Protein AF-A0A931J6N5-F1 (afdb_monomer_lite)

Secondary structure (DSSP, 8-state):
------HHHHHHHHHHHHHHHHHTTTTTS-HHHHHHHHHTT--TTSEEEEEEEEEE-SSSEEEEEEEEETT--EEEEEEEE-TTT--EEEEEEEEE-TTTS---S-BTTTBS-HHHHHHHHHHT-

Structure (mmCIF, N/CA/C/O backbone):
data_AF-A0A931J6N5-F1
#
_entry.id   AF-A0A931J6N5-F1
#
loop_
_atom_site.group_PDB
_atom_site.id
_atom_site.type_symbol
_atom_site.label_atom_id
_atom_site.label_alt_id
_atom_site.label_comp_id
_atom_site.label_asym_id
_atom_site.label_entity_id
_atom_site.label_seq_id
_atom_site.pdbx_PDB_ins_code
_atom_site.Cartn_x
_atom_site.Cartn_y
_atom_site.Cartn_z
_atom_site.occupancy
_atom_site.B_iso_or_equiv
_atom_site.auth_seq_id
_atom_site.auth_comp_id
_atom_site.auth_asym_id
_atom_site.auth_atom_id
_atom_site.pdbx_PDB_model_num
ATOM 1 N N . MET A 1 1 ? 11.780 15.112 26.578 1.00 38.75 1 MET A N 1
ATOM 2 C CA . MET A 1 1 ? 10.334 15.218 26.863 1.00 38.75 1 MET A CA 1
ATOM 3 C C . MET A 1 1 ? 9.601 14.453 25.776 1.00 38.75 1 MET A C 1
ATOM 5 O O . MET A 1 1 ? 9.709 14.849 24.623 1.00 38.75 1 MET A O 1
ATOM 9 N N . SER A 1 2 ? 8.944 13.339 26.099 1.00 48.59 2 SER A N 1
ATOM 10 C CA . SER A 1 2 ? 8.134 12.609 25.117 1.00 48.59 2 SER A CA 1
ATOM 11 C C . SER A 1 2 ? 6.824 13.360 24.907 1.00 48.59 2 SER A C 1
ATOM 13 O O . SER A 1 2 ? 6.047 13.515 25.844 1.00 48.59 2 SER A O 1
ATOM 15 N N . LEU A 1 3 ? 6.602 13.860 23.692 1.00 51.88 3 LEU A N 1
ATOM 16 C CA . LEU A 1 3 ? 5.317 14.411 23.264 1.00 51.88 3 LEU A CA 1
ATOM 17 C C . LEU A 1 3 ? 4.292 13.273 23.262 1.00 51.88 3 LEU A C 1
ATOM 19 O O . LEU A 1 3 ? 4.261 12.458 22.342 1.00 51.88 3 LEU A O 1
ATOM 23 N N . GLN A 1 4 ? 3.486 13.184 24.316 1.00 59.31 4 GLN A N 1
ATOM 24 C CA . GLN A 1 4 ? 2.386 12.233 24.382 1.00 59.31 4 GLN A CA 1
ATOM 25 C C . GLN A 1 4 ? 1.271 12.752 23.459 1.00 59.31 4 GLN A C 1
ATOM 27 O O . GLN A 1 4 ? 0.510 13.643 23.831 1.00 59.31 4 GLN A O 1
ATOM 32 N N . ARG A 1 5 ? 1.238 12.266 22.211 1.00 67.12 5 ARG A N 1
ATOM 33 C CA . ARG A 1 5 ? 0.195 12.617 21.233 1.00 67.12 5 ARG A CA 1
ATOM 34 C C . ARG A 1 5 ? -1.158 12.104 21.716 1.00 67.12 5 ARG A C 1
ATOM 36 O O . ARG A 1 5 ? -1.250 11.015 22.282 1.00 67.12 5 ARG A O 1
ATOM 43 N N . SER A 1 6 ? -2.212 12.880 21.484 1.00 83.75 6 SER A N 1
ATOM 44 C CA . SER A 1 6 ? -3.574 12.415 21.756 1.00 83.75 6 SER A CA 1
ATOM 45 C C . SER A 1 6 ? -4.017 11.383 20.712 1.00 83.75 6 SER A C 1
ATOM 47 O O . SER A 1 6 ? -3.595 11.434 19.557 1.00 83.75 6 SER A O 1
ATOM 49 N N . VAL A 1 7 ? -4.925 10.478 21.093 1.00 81.69 7 VAL A N 1
ATOM 50 C CA . VAL A 1 7 ? -5.516 9.483 20.175 1.00 81.69 7 VAL A CA 1
ATOM 51 C C . VAL A 1 7 ? -6.167 10.153 18.956 1.00 81.69 7 VAL A C 1
ATOM 53 O O . VAL A 1 7 ? -6.088 9.633 17.848 1.00 81.69 7 VAL A O 1
ATOM 56 N N . ALA A 1 8 ? -6.770 11.331 19.142 1.00 82.75 8 ALA A N 1
ATOM 57 C CA . ALA A 1 8 ? -7.383 12.096 18.058 1.00 82.75 8 ALA A CA 1
ATOM 58 C C . ALA A 1 8 ? -6.348 12.573 17.025 1.00 82.75 8 ALA A C 1
ATOM 60 O O . ALA A 1 8 ? -6.543 12.352 15.833 1.00 82.75 8 ALA A O 1
ATOM 61 N N . GLN A 1 9 ? -5.226 13.141 17.482 1.00 85.25 9 GLN A N 1
ATOM 62 C CA . GLN A 1 9 ? -4.132 13.566 16.600 1.00 85.25 9 GLN A CA 1
ATOM 63 C C . GLN A 1 9 ? -3.538 12.385 15.829 1.00 85.25 9 GLN A C 1
ATOM 65 O O . GLN A 1 9 ? -3.279 12.497 14.638 1.00 85.25 9 GLN A O 1
ATOM 70 N N . GLN A 1 10 ? -3.374 11.232 16.481 1.00 83.75 10 GLN A N 1
ATOM 71 C CA . GLN A 1 10 ? -2.857 10.036 15.817 1.00 83.75 10 GLN A CA 1
ATOM 72 C C . GLN A 1 10 ? -3.799 9.533 14.713 1.00 83.75 10 GLN A C 1
ATOM 74 O O . GLN A 1 10 ? -3.341 9.148 13.639 1.00 83.75 10 GLN A O 1
ATOM 79 N N . ILE A 1 11 ? -5.114 9.550 14.952 1.00 86.94 11 ILE A N 1
ATOM 80 C CA . ILE A 1 11 ? -6.105 9.187 13.930 1.00 86.94 11 ILE A CA 1
ATOM 81 C C . ILE A 1 11 ? -6.043 10.165 12.755 1.00 86.94 11 ILE A C 1
ATOM 83 O O . ILE A 1 11 ? -6.046 9.729 11.607 1.00 86.94 11 ILE A O 1
ATOM 87 N N . GLU A 1 12 ? -5.975 11.467 13.027 1.00 89.69 12 GLU A N 1
ATOM 88 C CA . GLU A 1 12 ? -5.906 12.501 11.993 1.00 89.69 12 GLU A CA 1
ATOM 89 C C . GLU A 1 12 ? -4.648 12.361 11.125 1.00 89.69 12 GLU A C 1
ATOM 91 O O . GLU A 1 12 ? -4.741 12.387 9.898 1.00 89.69 12 GLU A O 1
ATOM 96 N N . GLU A 1 13 ? -3.489 12.110 11.740 1.00 89.31 13 GLU A N 1
ATOM 97 C CA . GLU A 1 13 ? -2.228 11.855 11.036 1.00 89.31 13 GLU A CA 1
ATOM 98 C C . GLU A 1 13 ? -2.324 10.636 10.111 1.00 89.31 13 GLU A C 1
ATOM 100 O O . GLU A 1 13 ? -1.925 10.715 8.947 1.00 89.31 13 GLU A O 1
ATOM 105 N N . VAL A 1 14 ? -2.890 9.527 10.600 1.00 90.75 14 VAL A N 1
ATOM 106 C CA . VAL A 1 14 ? -3.066 8.300 9.807 1.00 90.75 14 VAL A CA 1
ATOM 107 C C . VAL A 1 14 ? -4.049 8.520 8.660 1.00 90.75 14 VAL A C 1
ATOM 109 O O . VAL A 1 14 ? -3.802 8.077 7.541 1.00 90.75 14 VAL A O 1
ATOM 112 N N . VAL A 1 15 ? -5.153 9.230 8.896 1.00 91.94 15 VAL A N 1
ATOM 113 C CA . VAL A 1 15 ? -6.098 9.578 7.826 1.00 91.94 15 VAL A CA 1
ATOM 114 C C . VAL A 1 15 ? -5.408 10.443 6.773 1.00 91.94 15 VAL A C 1
ATOM 116 O O . VAL A 1 15 ? -5.523 10.157 5.583 1.00 91.94 15 VAL A O 1
ATOM 119 N N . ALA A 1 16 ? -4.640 11.454 7.182 1.00 92.06 16 ALA A N 1
ATOM 120 C CA . ALA A 1 16 ? -3.890 12.302 6.262 1.00 92.06 16 ALA A CA 1
ATOM 121 C C . ALA A 1 16 ? -2.808 11.526 5.490 1.00 92.06 16 ALA A C 1
ATOM 123 O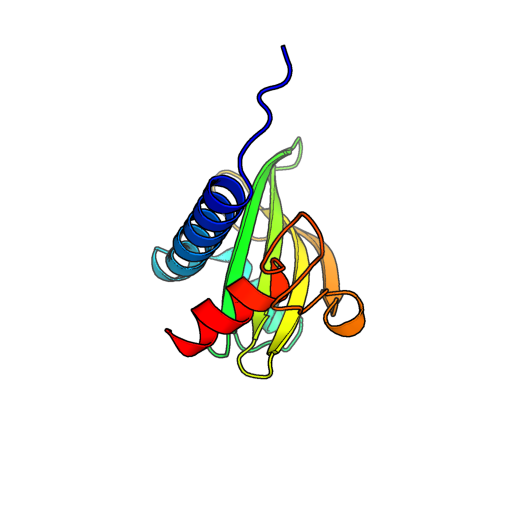 O . ALA A 1 16 ? -2.518 11.851 4.339 1.00 92.06 16 ALA A O 1
ATOM 124 N N . GLU A 1 17 ? -2.181 10.517 6.097 1.00 92.94 17 GLU A N 1
ATOM 125 C CA . GLU A 1 17 ? -1.266 9.589 5.422 1.00 92.94 17 GLU A CA 1
ATOM 126 C C . GLU A 1 17 ? -1.988 8.792 4.327 1.00 92.94 17 GLU A C 1
ATOM 128 O O . GLU A 1 17 ? -1.560 8.830 3.175 1.00 92.94 17 GLU A O 1
ATOM 133 N N . ILE A 1 18 ? -3.119 8.157 4.653 1.00 93.75 18 ILE A N 1
ATOM 134 C CA . ILE A 1 18 ? -3.913 7.367 3.698 1.00 93.75 18 ILE A CA 1
ATOM 135 C C . ILE A 1 18 ? -4.383 8.238 2.528 1.00 93.75 18 ILE A C 1
ATOM 137 O O . ILE A 1 18 ? -4.265 7.837 1.372 1.00 93.75 18 ILE A O 1
ATOM 141 N N . GLN A 1 19 ? -4.881 9.448 2.805 1.00 92.62 19 GLN A N 1
ATOM 142 C CA . GLN A 1 19 ? -5.348 10.362 1.759 1.00 92.62 19 GLN A CA 1
ATOM 143 C C . GLN A 1 19 ? -4.215 10.808 0.830 1.00 92.62 19 GLN A C 1
ATOM 145 O O . GLN A 1 19 ? -4.414 10.876 -0.380 1.00 92.62 19 GLN A O 1
ATOM 150 N N . ARG A 1 20 ? -3.017 11.068 1.368 1.00 91.00 20 ARG A N 1
ATOM 151 C CA . ARG A 1 20 ? -1.837 11.372 0.545 1.00 91.00 20 ARG A CA 1
ATOM 152 C C . ARG A 1 20 ? -1.423 10.172 -0.296 1.00 91.00 20 ARG A C 1
ATOM 154 O O . ARG A 1 20 ? -1.194 10.331 -1.485 1.00 91.00 20 ARG A O 1
ATOM 161 N N . ALA A 1 21 ? -1.358 8.981 0.294 1.00 92.06 21 ALA A N 1
ATOM 162 C CA . ALA A 1 21 ? -0.960 7.771 -0.419 1.00 92.06 21 ALA A CA 1
ATOM 163 C C . ALA A 1 21 ? -1.906 7.461 -1.592 1.00 92.06 21 ALA A C 1
ATOM 165 O O . ALA A 1 21 ? -1.444 7.174 -2.695 1.00 92.06 21 ALA A O 1
ATOM 166 N N . LYS A 1 22 ? -3.219 7.613 -1.385 1.00 90.00 22 LYS A N 1
ATOM 167 C CA . LYS A 1 22 ? -4.259 7.349 -2.390 1.00 90.00 22 LYS A CA 1
ATOM 168 C C . LYS A 1 22 ? -4.088 8.167 -3.675 1.00 90.00 22 LYS A C 1
ATOM 170 O O . LYS A 1 22 ? -4.462 7.689 -4.743 1.00 90.00 22 LYS A O 1
ATOM 175 N N . THR A 1 23 ? -3.545 9.383 -3.602 1.00 88.19 23 THR A N 1
ATOM 176 C CA . THR A 1 23 ? -3.421 10.275 -4.770 1.00 88.19 23 THR A CA 1
ATOM 177 C C . THR A 1 23 ? -2.133 10.070 -5.568 1.00 88.19 23 THR A C 1
ATOM 179 O O . THR A 1 23 ? -2.086 10.453 -6.737 1.00 88.19 23 THR A O 1
ATOM 182 N N . LEU A 1 24 ? -1.109 9.431 -4.990 1.00 85.56 24 LEU A N 1
ATOM 183 C CA . LEU A 1 24 ? 0.200 9.249 -5.631 1.00 85.56 24 LEU A CA 1
ATOM 184 C C . LEU A 1 24 ? 0.150 8.453 -6.947 1.00 85.56 24 LEU A C 1
ATOM 186 O O . LEU A 1 24 ? 0.765 8.909 -7.916 1.00 85.56 24 LEU A O 1
ATOM 190 N N . PRO A 1 25 ? -0.586 7.324 -7.054 1.00 81.38 25 PRO A N 1
ATOM 191 C CA . PRO A 1 25 ? -0.650 6.577 -8.309 1.00 81.38 25 PRO A CA 1
ATOM 192 C C . PRO A 1 25 ? -1.282 7.402 -9.436 1.00 81.38 25 PRO A C 1
ATOM 194 O O . PRO A 1 25 ? -0.748 7.456 -10.541 1.00 81.38 25 PRO A O 1
ATOM 197 N N . ALA A 1 26 ? -2.379 8.108 -9.140 1.00 76.50 26 ALA A N 1
ATOM 198 C CA . ALA A 1 26 ? -3.078 8.952 -10.108 1.00 76.50 26 ALA A CA 1
ATOM 199 C C . ALA A 1 26 ? -2.245 10.169 -10.547 1.00 76.50 26 ALA A C 1
ATOM 201 O O . ALA A 1 26 ? -2.372 10.627 -11.679 1.00 76.50 26 ALA A O 1
ATOM 202 N N . ALA A 1 27 ? -1.364 10.668 -9.676 1.00 73.50 27 ALA A N 1
ATOM 203 C CA . ALA A 1 27 ? -0.410 11.725 -10.000 1.00 73.50 27 ALA A CA 1
ATOM 204 C C . ALA A 1 27 ? 0.777 11.240 -10.857 1.00 73.50 27 ALA A C 1
ATOM 206 O O . ALA A 1 27 ? 1.644 12.041 -11.198 1.00 73.50 27 ALA A O 1
ATOM 207 N N . GLY A 1 28 ? 0.846 9.943 -11.185 1.00 78.31 28 GLY A N 1
ATOM 208 C CA . GLY A 1 28 ? 1.957 9.354 -11.935 1.00 78.31 28 GLY A CA 1
ATOM 209 C C . GLY A 1 28 ? 3.252 9.235 -11.128 1.00 78.31 28 GLY A C 1
ATOM 210 O O . GLY A 1 28 ? 4.305 8.996 -11.709 1.00 78.31 28 GLY A O 1
ATOM 211 N N . ALA A 1 29 ? 3.195 9.387 -9.800 1.00 81.44 29 ALA A N 1
ATOM 212 C CA . ALA A 1 29 ? 4.380 9.395 -8.943 1.00 81.44 29 ALA A CA 1
ATOM 213 C C . ALA A 1 29 ? 5.005 8.002 -8.746 1.00 81.44 29 ALA A C 1
ATOM 215 O O . ALA A 1 29 ? 6.141 7.900 -8.294 1.00 81.44 29 ALA A O 1
ATOM 216 N N . CYS A 1 30 ? 4.273 6.926 -9.059 1.00 86.38 30 CYS A N 1
ATOM 217 C CA . CYS A 1 30 ? 4.737 5.550 -8.858 1.00 86.38 30 CYS A CA 1
ATOM 218 C C . CYS A 1 30 ? 4.399 4.647 -10.061 1.00 86.38 30 CYS A C 1
ATOM 220 O O . CYS A 1 30 ? 3.556 3.757 -9.929 1.00 86.38 30 CYS A O 1
ATOM 222 N N . PRO A 1 31 ? 5.023 4.838 -11.240 1.00 87.94 31 PRO A N 1
ATOM 223 C CA . PRO A 1 31 ? 4.763 3.994 -12.413 1.00 87.94 31 PRO A CA 1
ATOM 224 C C . PRO A 1 31 ? 5.047 2.507 -12.149 1.00 87.94 31 PRO A C 1
ATOM 226 O O . PRO A 1 31 ? 4.301 1.636 -12.599 1.00 87.94 31 PRO A O 1
ATOM 229 N N . TRP A 1 32 ? 6.079 2.218 -11.348 1.00 92.50 32 TRP A N 1
ATOM 230 C CA . TRP A 1 32 ? 6.457 0.868 -10.923 1.00 92.50 32 TRP A CA 1
ATOM 231 C C . TRP A 1 32 ? 5.334 0.116 -10.193 1.00 92.50 32 TRP A C 1
ATOM 233 O O . TRP A 1 32 ? 5.275 -1.109 -10.279 1.00 92.50 32 TRP A O 1
ATOM 243 N N . LEU A 1 33 ? 4.414 0.817 -9.519 1.00 93.19 33 LEU A N 1
ATOM 244 C CA . LEU A 1 33 ? 3.347 0.188 -8.734 1.00 93.19 33 LEU A CA 1
ATOM 245 C C . LEU A 1 33 ? 2.365 -0.568 -9.632 1.00 93.19 33 LEU A C 1
ATOM 247 O O . LEU A 1 33 ? 1.935 -1.667 -9.294 1.00 93.19 33 LEU A O 1
ATOM 251 N N . MET A 1 34 ? 2.049 -0.014 -10.804 1.00 90.94 34 MET A N 1
ATOM 252 C CA . MET A 1 34 ? 1.147 -0.657 -11.765 1.00 90.94 34 MET A CA 1
ATOM 253 C C . MET A 1 34 ? 1.750 -1.967 -12.283 1.00 90.94 34 MET A C 1
ATOM 255 O O . MET A 1 34 ? 1.053 -2.980 -12.383 1.00 90.94 34 MET A O 1
ATOM 259 N N . ASN A 1 35 ? 3.059 -1.952 -12.555 1.00 91.50 35 ASN A N 1
ATOM 260 C CA . ASN A 1 35 ? 3.803 -3.131 -12.987 1.00 91.50 35 ASN A CA 1
ATOM 261 C C . ASN A 1 35 ? 3.852 -4.185 -11.879 1.00 91.50 35 ASN A C 1
ATOM 263 O O . ASN A 1 35 ? 3.520 -5.338 -12.140 1.00 91.50 35 ASN A O 1
ATOM 267 N N . LEU A 1 36 ? 4.188 -3.784 -10.649 1.00 95.12 36 LEU A N 1
ATOM 268 C CA . LEU A 1 36 ? 4.225 -4.664 -9.481 1.00 95.12 36 LEU A CA 1
ATOM 269 C C . LEU A 1 36 ? 2.884 -5.383 -9.278 1.00 95.12 36 LEU A C 1
ATOM 271 O O . LEU A 1 36 ? 2.832 -6.608 -9.226 1.00 95.12 36 LEU A O 1
ATOM 275 N N . LEU A 1 37 ? 1.784 -4.631 -9.214 1.00 94.44 37 LEU A N 1
ATOM 276 C CA . LEU A 1 37 ? 0.452 -5.199 -8.994 1.00 94.44 37 LEU A CA 1
ATOM 277 C C . LEU A 1 37 ? 0.073 -6.183 -10.110 1.00 94.44 37 LEU A C 1
ATOM 279 O O . LEU A 1 37 ? -0.339 -7.309 -9.826 1.00 94.44 37 LEU A O 1
ATOM 283 N N . THR A 1 38 ? 0.301 -5.801 -11.370 1.00 92.44 38 THR A N 1
ATOM 284 C CA . THR A 1 38 ? -0.009 -6.648 -12.531 1.00 92.44 38 THR A CA 1
ATOM 285 C C . THR A 1 38 ? 0.813 -7.941 -12.535 1.00 92.44 38 THR A C 1
ATOM 287 O O . THR A 1 38 ? 0.261 -9.008 -12.800 1.00 92.44 38 THR A O 1
ATOM 290 N N . GLN A 1 39 ? 2.106 -7.880 -12.194 1.00 93.75 39 GLN A N 1
ATOM 291 C CA . GLN A 1 39 ? 2.985 -9.056 -12.097 1.00 93.75 39 GLN A CA 1
ATOM 292 C C . GLN A 1 39 ? 2.498 -10.072 -11.055 1.00 93.75 39 GLN A C 1
ATOM 294 O O . GLN A 1 39 ? 2.653 -11.275 -11.254 1.00 93.75 39 GLN A O 1
ATOM 299 N N . HIS A 1 40 ? 1.858 -9.603 -9.983 1.00 94.38 40 HIS A N 1
ATOM 300 C CA . HIS A 1 40 ? 1.294 -10.445 -8.927 1.00 94.38 40 HIS A CA 1
ATOM 301 C C . HIS A 1 40 ? -0.202 -10.758 -9.110 1.00 94.38 40 HIS A C 1
ATOM 303 O O . HIS A 1 40 ? -0.837 -11.300 -8.204 1.00 94.38 40 HIS A O 1
ATOM 309 N N . GLY A 1 41 ? -0.780 -10.446 -10.276 1.00 93.19 41 GLY A N 1
ATOM 310 C CA . GLY A 1 41 ? -2.181 -10.740 -10.588 1.00 93.19 41 GLY A CA 1
ATOM 311 C C . GLY A 1 41 ? -3.193 -9.882 -9.822 1.00 93.19 41 GLY A C 1
ATOM 312 O O . GLY A 1 41 ? -4.362 -10.254 -9.727 1.00 93.19 41 GLY A O 1
ATOM 313 N N . VAL A 1 42 ? -2.763 -8.744 -9.273 1.00 93.12 42 VAL A N 1
ATOM 314 C CA . VAL A 1 42 ? -3.633 -7.754 -8.632 1.00 93.12 42 VAL A CA 1
ATOM 315 C C . VAL A 1 42 ? -3.968 -6.674 -9.654 1.00 93.12 42 VAL A C 1
ATOM 317 O O . VAL A 1 42 ? -3.075 -6.053 -10.226 1.00 93.12 42 VAL A O 1
ATOM 320 N N . ALA A 1 43 ? -5.257 -6.433 -9.891 1.00 90.44 43 ALA A N 1
ATOM 321 C CA . ALA A 1 43 ? -5.676 -5.411 -10.841 1.00 90.44 43 ALA A CA 1
ATOM 322 C C . ALA A 1 43 ? -5.430 -4.002 -10.244 1.00 90.44 43 ALA A C 1
ATOM 324 O O . ALA A 1 43 ? -5.950 -3.686 -9.168 1.00 90.44 43 ALA A O 1
ATOM 325 N N . PRO A 1 44 ? -4.628 -3.133 -10.891 1.00 87.44 44 PRO A N 1
ATOM 326 C CA . PRO A 1 44 ? -4.282 -1.830 -10.314 1.00 87.44 44 PRO A CA 1
ATOM 327 C C . PRO A 1 44 ? -5.464 -0.857 -10.169 1.00 87.44 44 PRO A C 1
ATOM 329 O O . PRO A 1 44 ? -5.416 0.078 -9.378 1.00 87.44 44 PRO A O 1
ATOM 332 N N . ASP A 1 45 ? -6.543 -1.070 -10.918 1.00 87.69 45 ASP A N 1
ATOM 333 C CA . ASP A 1 45 ? -7.803 -0.322 -10.848 1.00 87.69 45 ASP A CA 1
ATOM 334 C C . ASP A 1 45 ? -8.787 -0.890 -9.800 1.00 87.69 45 ASP A C 1
ATOM 336 O O . ASP A 1 45 ? -9.844 -0.307 -9.516 1.00 87.69 45 ASP A O 1
ATOM 340 N N . SER A 1 46 ? -8.446 -2.027 -9.188 1.00 87.12 46 SER A N 1
ATOM 341 C CA . SER A 1 46 ? -9.257 -2.709 -8.183 1.00 87.12 46 SER A CA 1
ATOM 342 C C . SER A 1 46 ? -8.785 -2.438 -6.755 1.00 87.12 46 SER A C 1
ATOM 344 O O . SER A 1 46 ? -8.913 -3.307 -5.892 1.00 87.12 46 SER A O 1
ATOM 346 N N . GLY A 1 47 ? -8.257 -1.247 -6.470 1.00 92.25 47 GLY A N 1
ATOM 347 C CA . GLY A 1 47 ? -7.795 -0.891 -5.132 1.00 92.25 47 GLY A CA 1
ATOM 348 C C . GLY A 1 47 ? -7.299 0.543 -4.999 1.00 92.25 47 GLY A C 1
ATOM 349 O O . GLY A 1 47 ? -7.557 1.390 -5.850 1.00 92.25 47 GLY A O 1
ATOM 350 N N . MET A 1 48 ? -6.599 0.804 -3.900 1.00 94.38 48 MET A N 1
ATOM 351 C CA . MET A 1 48 ? -5.916 2.060 -3.634 1.00 94.38 48 MET A CA 1
ATOM 352 C C . MET A 1 48 ? -4.665 1.843 -2.782 1.00 94.38 48 MET A C 1
ATOM 354 O O . MET A 1 48 ? -4.602 0.944 -1.939 1.00 94.38 48 MET A O 1
ATOM 358 N N . LEU A 1 49 ? -3.688 2.727 -2.953 1.00 95.38 49 LEU A N 1
ATOM 359 C CA . LEU A 1 49 ? -2.510 2.789 -2.099 1.00 95.38 49 LEU A CA 1
ATOM 360 C C . LEU A 1 49 ? -2.887 3.466 -0.777 1.00 95.38 49 LEU A C 1
ATOM 362 O O . LEU A 1 49 ? -3.412 4.577 -0.780 1.00 95.38 49 LEU A O 1
ATOM 366 N N . VAL A 1 50 ? -2.636 2.804 0.352 1.00 95.38 50 VAL A N 1
ATOM 367 C CA . VAL A 1 50 ? -3.025 3.308 1.687 1.00 95.38 50 VAL A CA 1
ATOM 368 C C . VAL A 1 50 ? -1.840 3.694 2.554 1.00 95.38 50 VAL A C 1
ATOM 370 O O . VAL A 1 50 ? -2.003 4.388 3.555 1.00 95.38 50 VAL A O 1
ATOM 373 N N . ARG A 1 51 ? -0.644 3.264 2.159 1.00 95.81 51 ARG A N 1
ATOM 374 C CA . ARG A 1 51 ? 0.621 3.645 2.772 1.00 95.81 51 ARG A CA 1
ATOM 375 C C . ARG A 1 51 ? 1.718 3.574 1.728 1.00 95.81 51 ARG A C 1
ATOM 377 O O . ARG A 1 51 ? 1.765 2.618 0.958 1.00 95.81 51 ARG A O 1
ATOM 384 N N . LEU A 1 52 ? 2.600 4.563 1.750 1.00 95.56 52 LEU A N 1
ATOM 385 C CA . LEU A 1 52 ? 3.838 4.553 0.991 1.00 95.56 52 LEU A CA 1
ATOM 386 C C . LEU A 1 52 ? 4.914 5.299 1.772 1.00 95.56 52 LEU A C 1
ATOM 388 O O . LEU A 1 52 ? 4.684 6.402 2.267 1.00 95.56 52 LEU A O 1
ATOM 392 N N . SER A 1 53 ? 6.092 4.705 1.830 1.00 93.94 53 SER A N 1
ATOM 393 C CA . SER A 1 53 ? 7.324 5.323 2.299 1.00 93.94 53 SER A CA 1
ATOM 394 C C . SER A 1 53 ? 8.429 5.053 1.291 1.00 93.94 53 SER A C 1
ATOM 396 O O . SER A 1 53 ? 8.476 3.964 0.723 1.00 93.94 53 SER A O 1
ATOM 398 N N . SER A 1 54 ? 9.318 6.024 1.102 1.00 93.19 54 SER A N 1
ATOM 399 C CA . SER A 1 54 ? 10.523 5.869 0.290 1.00 93.19 54 SER A CA 1
ATOM 400 C C . SER A 1 54 ? 11.758 6.190 1.121 1.00 93.19 54 SER A C 1
ATOM 402 O O . SER A 1 54 ? 11.783 7.219 1.805 1.00 93.19 54 SER A O 1
ATOM 404 N N . THR A 1 55 ? 12.792 5.368 1.011 1.00 94.06 55 THR A N 1
ATOM 405 C CA . THR A 1 55 ? 14.103 5.616 1.617 1.00 94.06 55 THR A CA 1
ATOM 406 C C . THR A 1 55 ? 15.177 5.474 0.540 1.00 94.06 55 THR A C 1
ATOM 408 O O . THR A 1 55 ? 15.140 4.496 -0.202 1.00 94.06 55 THR A O 1
ATOM 411 N N . PRO A 1 56 ? 16.136 6.408 0.431 1.00 93.69 56 PRO A N 1
ATOM 412 C CA . PRO A 1 56 ? 17.256 6.243 -0.488 1.00 93.69 56 PRO A CA 1
ATOM 413 C C . PRO A 1 56 ? 18.070 4.992 -0.149 1.00 93.69 56 PRO A C 1
ATOM 415 O O . PRO A 1 56 ? 18.445 4.802 1.009 1.00 93.69 56 PRO A O 1
ATOM 418 N N . ASP A 1 57 ? 18.387 4.191 -1.160 1.00 91.06 57 ASP A N 1
ATOM 419 C CA . ASP A 1 57 ? 19.251 3.016 -1.063 1.00 91.06 57 ASP A CA 1
ATOM 420 C C . ASP A 1 57 ? 20.460 3.139 -2.023 1.00 91.06 57 ASP A C 1
ATOM 422 O O . ASP A 1 57 ? 20.556 4.083 -2.821 1.00 91.06 57 ASP A O 1
ATOM 426 N N . GLN A 1 58 ? 21.437 2.229 -1.917 1.00 84.94 58 GLN A N 1
ATOM 427 C CA . GLN A 1 58 ? 22.607 2.192 -2.801 1.00 84.94 58 GLN A CA 1
ATOM 428 C C . GLN A 1 58 ? 22.227 1.810 -4.239 1.00 84.94 58 GLN A C 1
ATOM 430 O O . GLN A 1 58 ? 22.861 2.300 -5.173 1.00 84.94 58 GLN A O 1
ATOM 435 N N . GLY A 1 59 ? 21.204 0.965 -4.414 1.00 82.38 59 GLY A N 1
ATOM 436 C CA . GLY A 1 59 ? 20.743 0.4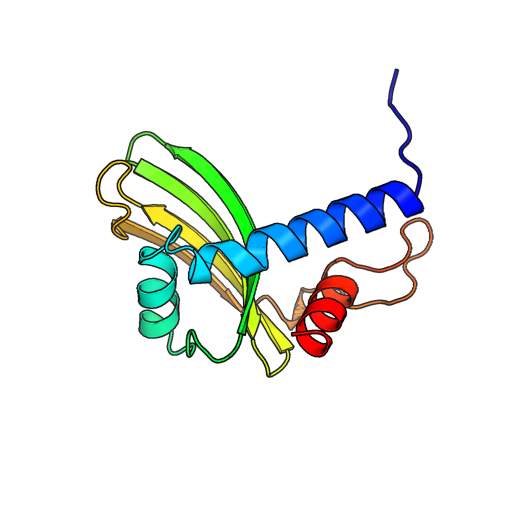76 -5.719 1.00 82.38 59 GLY A CA 1
ATOM 437 C C . GLY A 1 59 ? 19.630 1.299 -6.374 1.00 82.38 59 GLY A C 1
ATOM 438 O O . GLY A 1 59 ? 19.243 1.003 -7.499 1.00 82.38 59 GLY A O 1
ATOM 439 N N . GLY A 1 60 ? 19.109 2.319 -5.692 1.00 92.50 60 GLY A N 1
ATOM 440 C CA . GLY A 1 60 ? 17.937 3.072 -6.130 1.00 92.50 60 GLY A CA 1
ATOM 441 C C . GLY A 1 60 ? 17.225 3.705 -4.944 1.00 92.50 60 GLY A C 1
ATOM 442 O O . GLY A 1 60 ? 17.857 4.056 -3.948 1.00 92.50 60 GLY A O 1
ATOM 443 N N . ASP A 1 61 ? 15.911 3.848 -5.036 1.00 94.44 61 ASP A N 1
ATOM 444 C CA . ASP A 1 61 ? 15.078 4.203 -3.894 1.00 94.44 61 ASP A CA 1
ATOM 445 C C . ASP A 1 61 ? 14.241 2.990 -3.485 1.00 94.44 61 ASP A C 1
ATOM 447 O O . ASP A 1 61 ? 13.568 2.362 -4.306 1.00 94.44 61 ASP A O 1
ATOM 451 N N . LEU A 1 62 ? 14.311 2.657 -2.198 1.00 95.38 62 LEU A N 1
ATOM 452 C CA . LEU A 1 62 ? 13.528 1.600 -1.584 1.00 95.38 62 LEU A CA 1
ATOM 453 C C . LEU A 1 62 ? 12.135 2.142 -1.272 1.00 95.38 62 LEU A C 1
ATOM 455 O O . LEU A 1 62 ? 11.985 3.041 -0.440 1.00 95.38 62 LEU A O 1
ATOM 459 N N . PHE A 1 63 ? 11.114 1.577 -1.905 1.00 95.94 63 PHE A N 1
ATOM 460 C CA . PHE A 1 63 ? 9.716 1.880 -1.638 1.00 95.94 63 PHE A CA 1
ATOM 461 C C . PHE A 1 63 ? 9.069 0.738 -0.870 1.00 95.94 63 PHE A C 1
ATOM 463 O O . PHE A 1 63 ? 9.022 -0.393 -1.343 1.00 95.94 63 PHE A O 1
ATOM 470 N N . ALA A 1 64 ? 8.490 1.065 0.279 1.00 96.56 64 ALA A N 1
ATOM 471 C CA . ALA A 1 64 ? 7.670 0.147 1.057 1.00 96.56 64 ALA A CA 1
ATOM 472 C C . ALA A 1 64 ? 6.263 0.716 1.215 1.00 96.56 64 ALA A C 1
ATOM 474 O O . ALA A 1 64 ? 6.083 1.922 1.421 1.00 96.56 64 ALA A O 1
ATOM 475 N N . GLY A 1 65 ? 5.249 -0.134 1.121 1.00 96.44 65 GLY A N 1
ATOM 476 C CA . GLY A 1 65 ? 3.873 0.331 1.149 1.00 96.44 65 GLY A CA 1
ATOM 477 C C . GLY A 1 65 ? 2.844 -0.766 1.328 1.00 96.44 65 GLY A C 1
ATOM 478 O O . GLY A 1 65 ? 3.157 -1.951 1.419 1.00 96.44 65 GLY A O 1
ATOM 479 N N . ILE A 1 66 ? 1.587 -0.331 1.401 1.00 97.06 66 ILE A N 1
ATOM 480 C CA . ILE A 1 66 ? 0.433 -1.220 1.499 1.00 97.06 66 ILE A CA 1
ATOM 481 C C . ILE A 1 66 ? -0.587 -0.811 0.446 1.00 97.06 66 ILE A C 1
ATOM 483 O O . ILE A 1 66 ? -1.057 0.333 0.416 1.00 97.06 66 ILE A O 1
ATOM 487 N N . TRP A 1 67 ? -0.954 -1.773 -0.389 1.00 96.88 67 TRP A N 1
ATOM 488 C CA . TRP A 1 67 ? -2.059 -1.690 -1.326 1.00 96.88 67 TRP A CA 1
ATOM 489 C C . TRP A 1 67 ? -3.303 -2.348 -0.726 1.00 96.88 67 TRP A C 1
ATOM 491 O O . TRP A 1 67 ? -3.240 -3.468 -0.221 1.00 96.88 67 TRP A O 1
ATOM 501 N N . LEU A 1 68 ? -4.440 -1.659 -0.780 1.00 96.75 68 LEU A N 1
ATOM 502 C CA . LEU A 1 68 ? -5.732 -2.175 -0.343 1.00 96.75 68 LEU A CA 1
ATOM 503 C C . LEU A 1 68 ? -6.641 -2.361 -1.554 1.00 96.75 68 LEU A C 1
ATOM 505 O O . LEU A 1 68 ? -6.945 -1.413 -2.270 1.00 96.75 68 LEU A O 1
ATOM 509 N N . THR A 1 69 ? -7.112 -3.578 -1.756 1.00 95.50 69 THR A N 1
ATOM 510 C CA . THR A 1 69 ? -8.018 -3.939 -2.853 1.00 95.50 69 THR A CA 1
ATOM 511 C C . THR A 1 69 ? -9.496 -3.721 -2.502 1.00 95.50 69 THR A C 1
ATOM 513 O O . THR A 1 69 ? -9.869 -3.612 -1.331 1.00 95.50 69 THR A O 1
ATOM 516 N N . LYS A 1 70 ? -10.368 -3.672 -3.520 1.00 93.56 70 LYS A N 1
ATOM 517 C CA . LYS A 1 70 ? -11.831 -3.519 -3.370 1.00 93.56 70 LYS A CA 1
ATOM 518 C C . LYS A 1 70 ? -12.486 -4.690 -2.631 1.00 93.56 70 LYS A C 1
ATOM 520 O O . LYS A 1 70 ? -13.474 -4.485 -1.930 1.00 93.56 70 LYS A O 1
ATOM 525 N N . ASP A 1 71 ? -11.925 -5.892 -2.742 1.00 93.69 71 ASP A N 1
ATOM 526 C CA . ASP A 1 71 ? -12.302 -7.078 -1.964 1.00 93.69 71 ASP A CA 1
ATOM 527 C C . ASP A 1 71 ? -11.684 -7.094 -0.555 1.00 93.69 71 ASP A C 1
ATOM 529 O O . ASP A 1 71 ? -11.793 -8.087 0.158 1.00 93.69 71 ASP A O 1
ATOM 533 N N . GLN A 1 72 ? -11.124 -5.962 -0.111 1.00 94.75 72 GLN A N 1
ATOM 534 C CA . GLN A 1 72 ? -10.633 -5.725 1.248 1.00 94.75 72 GLN A CA 1
ATOM 535 C C . GLN A 1 72 ? -9.402 -6.558 1.619 1.00 94.75 72 GLN A C 1
ATOM 537 O O . GLN A 1 72 ? -9.160 -6.815 2.800 1.00 94.75 72 GLN A O 1
ATOM 542 N N . ARG A 1 73 ? -8.593 -6.942 0.624 1.00 96.38 73 ARG A N 1
ATOM 543 C CA . ARG A 1 73 ? -7.294 -7.583 0.846 1.00 96.38 73 ARG A CA 1
ATOM 544 C C . ARG A 1 73 ? -6.178 -6.553 0.917 1.00 96.38 73 ARG A C 1
ATOM 546 O O . ARG A 1 73 ? -6.126 -5.628 0.100 1.00 96.38 73 ARG A O 1
ATOM 553 N N . PHE A 1 74 ? -5.282 -6.745 1.875 1.00 97.31 74 PHE A N 1
ATOM 554 C CA . PHE A 1 74 ? -4.119 -5.903 2.115 1.00 97.31 74 PHE A CA 1
ATOM 555 C C . PHE A 1 74 ? -2.871 -6.595 1.578 1.00 97.31 74 PHE A C 1
ATOM 557 O O . PHE A 1 74 ? -2.518 -7.674 2.045 1.00 97.31 74 PHE A O 1
ATOM 564 N N . PHE A 1 75 ? -2.189 -5.951 0.637 1.00 97.44 75 PHE A N 1
ATOM 565 C CA . PHE A 1 75 ? -0.909 -6.404 0.108 1.00 97.44 75 PHE A CA 1
ATOM 566 C C . PHE A 1 75 ? 0.187 -5.460 0.571 1.00 97.44 75 PHE A C 1
ATOM 568 O O . PHE A 1 75 ? 0.187 -4.283 0.212 1.00 97.44 75 PHE A O 1
ATOM 575 N N . GLU A 1 76 ? 1.102 -5.968 1.383 1.00 97.44 76 GLU A N 1
ATOM 576 C CA . GLU A 1 76 ? 2.313 -5.249 1.756 1.00 97.44 76 GLU A CA 1
ATOM 577 C C . GLU A 1 76 ? 3.408 -5.557 0.741 1.00 97.44 76 GLU A C 1
ATOM 579 O O . GLU A 1 76 ? 3.563 -6.703 0.308 1.00 97.44 76 GLU A O 1
ATOM 584 N N . PHE A 1 77 ? 4.154 -4.530 0.354 1.00 97.25 77 PHE A N 1
ATOM 585 C CA . PHE A 1 77 ? 5.238 -4.666 -0.602 1.00 97.25 77 PHE A CA 1
ATOM 586 C C . PHE A 1 77 ? 6.469 -3.860 -0.190 1.00 97.25 77 PHE A C 1
ATOM 588 O O . PHE A 1 77 ? 6.356 -2.830 0.478 1.00 97.25 77 PHE A O 1
ATOM 595 N N . SER A 1 78 ? 7.630 -4.330 -0.641 1.00 96.69 78 SER A N 1
ATOM 596 C CA . SER A 1 78 ? 8.917 -3.636 -0.604 1.00 96.69 78 SER A CA 1
ATOM 597 C C . SER A 1 78 ? 9.610 -3.852 -1.945 1.00 96.69 78 SER A C 1
ATOM 599 O O . SER A 1 78 ? 9.718 -4.991 -2.405 1.00 96.69 78 SER A O 1
ATOM 601 N N . ILE A 1 79 ? 10.017 -2.771 -2.601 1.00 96.06 79 ILE A N 1
ATOM 602 C CA . ILE A 1 79 ? 10.637 -2.793 -3.928 1.00 96.06 79 ILE A CA 1
ATOM 603 C C . ILE A 1 79 ? 11.761 -1.771 -4.011 1.00 96.06 79 ILE A C 1
ATOM 605 O O . ILE A 1 79 ? 11.712 -0.736 -3.349 1.00 96.06 79 ILE A O 1
ATOM 609 N N . ILE A 1 80 ? 12.723 -2.014 -4.892 1.00 95.19 80 ILE A N 1
ATOM 610 C CA . ILE A 1 80 ? 13.735 -1.033 -5.283 1.00 95.19 80 ILE A CA 1
ATOM 611 C C . ILE A 1 80 ? 13.366 -0.518 -6.672 1.00 95.19 80 ILE A C 1
ATOM 613 O O . ILE A 1 80 ? 13.150 -1.307 -7.598 1.00 95.19 80 ILE A O 1
ATOM 617 N N . ALA A 1 81 ? 13.289 0.802 -6.823 1.00 94.50 81 ALA A N 1
ATOM 618 C CA . ALA A 1 81 ? 13.107 1.451 -8.117 1.00 94.50 81 ALA A CA 1
ATOM 619 C C . ALA A 1 81 ? 14.289 2.366 -8.450 1.00 94.50 81 ALA A C 1
ATOM 621 O O . ALA A 1 81 ? 14.927 2.932 -7.559 1.00 94.50 81 ALA A O 1
ATOM 622 N N . ASP A 1 82 ? 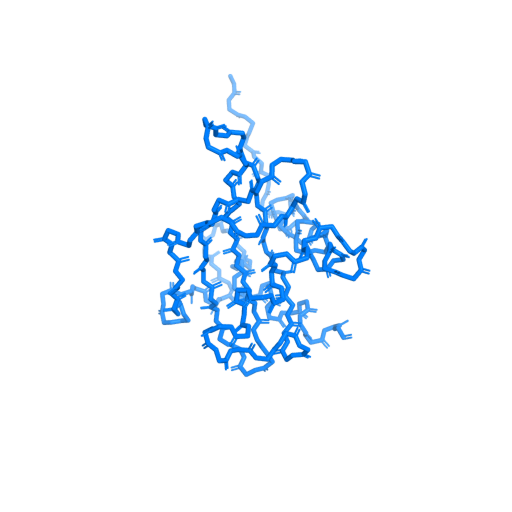14.574 2.525 -9.741 1.00 93.56 82 ASP A N 1
ATOM 623 C CA . ASP A 1 82 ? 15.626 3.428 -10.200 1.00 93.56 82 ASP A CA 1
ATOM 624 C C . ASP A 1 82 ? 15.274 4.877 -9.854 1.00 93.56 82 ASP A C 1
ATOM 626 O O . ASP A 1 82 ? 14.164 5.346 -10.112 1.00 93.56 82 ASP A O 1
ATOM 630 N N . ARG A 1 83 ? 16.241 5.616 -9.308 1.00 88.75 83 ARG A N 1
ATOM 631 C CA . ARG A 1 83 ? 16.030 6.997 -8.850 1.00 88.75 83 ARG A CA 1
ATOM 632 C C . ARG A 1 83 ? 15.721 7.972 -9.991 1.00 88.75 83 ARG A C 1
ATOM 634 O O . ARG A 1 83 ? 15.078 8.995 -9.765 1.00 88.75 83 ARG A O 1
ATOM 641 N N . ASN A 1 84 ? 16.195 7.691 -11.205 1.00 88.06 84 ASN A N 1
ATOM 642 C CA . ASN A 1 84 ? 16.028 8.575 -12.355 1.00 88.06 84 ASN A CA 1
ATOM 643 C C . ASN A 1 84 ? 14.813 8.176 -13.195 1.00 88.06 84 ASN A C 1
ATOM 645 O O . ASN A 1 84 ? 14.006 9.038 -13.543 1.00 88.06 84 ASN A O 1
ATOM 649 N N . SER A 1 85 ? 14.677 6.890 -13.532 1.00 89.50 85 SER A N 1
ATOM 650 C CA . SER A 1 85 ? 13.599 6.403 -14.399 1.00 89.50 85 SER A CA 1
ATOM 651 C C . SER A 1 85 ? 12.323 6.026 -13.641 1.00 89.50 85 SER A C 1
ATOM 653 O O . SER A 1 85 ? 11.268 5.934 -14.266 1.00 89.50 85 SER A O 1
ATOM 655 N N . ASN A 1 86 ? 12.375 5.853 -12.311 1.00 88.38 86 ASN A N 1
ATOM 656 C CA . ASN A 1 86 ? 11.298 5.263 -11.498 1.00 88.38 86 ASN A CA 1
ATOM 657 C C . ASN A 1 86 ? 10.853 3.874 -11.992 1.00 88.38 86 ASN A C 1
ATOM 659 O O . ASN A 1 86 ? 9.735 3.429 -11.710 1.00 88.38 86 ASN A O 1
ATOM 663 N N . GLU A 1 87 ? 11.710 3.184 -12.741 1.00 91.56 87 GLU A N 1
ATOM 664 C CA . GLU A 1 87 ? 11.449 1.822 -13.182 1.00 91.56 87 GLU A CA 1
ATOM 665 C C . GLU A 1 87 ? 11.700 0.843 -12.040 1.00 91.56 87 GLU A C 1
ATOM 667 O O . GLU A 1 87 ? 12.604 1.024 -11.226 1.00 91.56 87 GLU A O 1
ATOM 672 N N . LEU A 1 88 ? 10.880 -0.205 -11.986 1.00 93.00 88 LEU A N 1
ATOM 673 C CA . LEU A 1 88 ? 11.039 -1.285 -11.022 1.00 93.00 88 LEU A CA 1
ATOM 674 C C . LEU A 1 88 ? 12.341 -2.042 -11.318 1.00 93.00 88 LEU A C 1
ATOM 676 O O . LEU A 1 88 ? 12.464 -2.638 -12.387 1.00 93.00 88 LEU A O 1
ATOM 680 N N . ILE A 1 89 ? 13.278 -2.035 -10.370 1.00 93.50 89 ILE A N 1
ATOM 681 C CA . ILE A 1 89 ? 14.531 -2.795 -10.450 1.00 93.50 89 ILE A CA 1
ATOM 682 C C . ILE A 1 89 ? 14.332 -4.170 -9.814 1.00 93.50 89 ILE A C 1
ATOM 684 O O . ILE A 1 89 ? 14.606 -5.191 -10.441 1.00 93.50 89 ILE A O 1
ATOM 688 N N . GLU A 1 90 ? 13.842 -4.194 -8.573 1.00 94.25 90 GLU A N 1
ATOM 689 C CA . GLU A 1 90 ? 13.756 -5.411 -7.766 1.00 94.25 90 GLU A CA 1
ATOM 690 C C . GLU A 1 90 ? 12.511 -5.410 -6.877 1.00 94.25 90 GLU A C 1
ATOM 692 O O . GLU A 1 90 ? 12.083 -4.368 -6.379 1.00 94.25 90 GLU A O 1
ATOM 697 N N . VAL A 1 91 ? 11.940 -6.598 -6.665 1.00 96.25 91 VAL A N 1
ATOM 698 C CA . VAL A 1 91 ? 10.866 -6.832 -5.695 1.00 96.25 91 VAL A CA 1
ATOM 699 C C . VAL A 1 91 ? 11.439 -7.618 -4.526 1.00 96.25 91 VAL A C 1
ATOM 701 O O . VAL A 1 91 ? 11.710 -8.809 -4.656 1.00 96.25 91 VAL A O 1
ATOM 704 N N . GLU A 1 92 ? 11.602 -6.961 -3.381 1.00 95.00 92 GLU A N 1
ATOM 705 C CA . GLU A 1 92 ? 12.092 -7.610 -2.162 1.00 95.00 92 GLU A CA 1
ATOM 706 C C . GLU A 1 92 ? 10.983 -8.400 -1.462 1.00 95.00 92 GLU A C 1
ATOM 708 O O . GLU A 1 92 ? 11.208 -9.490 -0.935 1.00 95.00 92 GLU A O 1
ATOM 713 N N . ALA A 1 93 ? 9.769 -7.845 -1.443 1.00 96.12 93 ALA A N 1
ATOM 714 C CA . ALA A 1 93 ? 8.616 -8.459 -0.807 1.00 96.12 93 ALA A CA 1
ATOM 715 C C . ALA A 1 93 ? 7.316 -8.064 -1.508 1.00 96.12 93 ALA A C 1
ATOM 717 O O . ALA A 1 93 ? 7.107 -6.906 -1.866 1.00 96.12 93 ALA A O 1
ATOM 718 N N . PHE A 1 94 ? 6.411 -9.032 -1.631 1.00 97.38 94 PHE A N 1
ATOM 719 C CA . PHE A 1 94 ? 5.013 -8.810 -1.980 1.00 97.38 94 PHE A CA 1
ATOM 720 C C . PHE A 1 94 ? 4.170 -9.892 -1.304 1.00 97.38 94 PHE A C 1
ATOM 722 O O . PHE A 1 94 ? 4.240 -11.067 -1.671 1.00 97.38 94 PHE A O 1
ATOM 729 N N . GLN A 1 95 ? 3.406 -9.517 -0.284 1.00 97.25 95 GLN A N 1
ATOM 730 C CA . GLN A 1 95 ? 2.711 -10.467 0.579 1.00 97.25 95 GLN A CA 1
ATOM 731 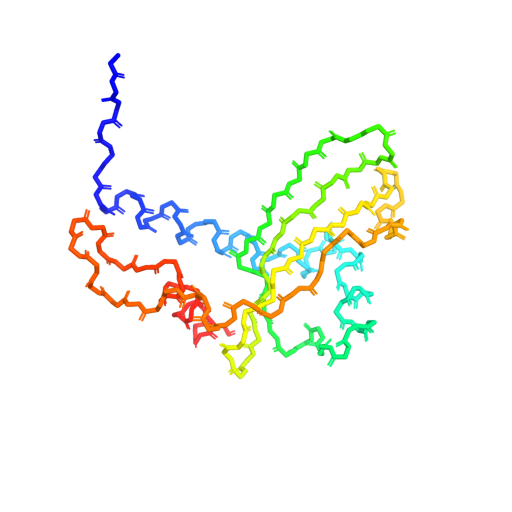C C . GLN A 1 95 ? 1.285 -10.025 0.897 1.00 97.25 95 GLN A C 1
ATOM 733 O O . GLN A 1 95 ? 1.024 -8.858 1.184 1.00 97.25 95 GLN A O 1
ATOM 738 N N . ASP A 1 96 ? 0.357 -10.982 0.879 1.00 96.81 96 ASP A N 1
ATOM 739 C CA . ASP A 1 96 ? -0.992 -10.777 1.397 1.00 96.81 96 ASP A CA 1
ATOM 740 C C . ASP A 1 96 ? -0.951 -10.805 2.932 1.00 96.81 96 ASP A C 1
ATOM 742 O O . ASP A 1 96 ? -0.730 -11.848 3.549 1.00 96.81 96 ASP A O 1
ATOM 746 N N . VAL A 1 97 ? -1.167 -9.644 3.546 1.00 96.81 97 VAL A N 1
ATOM 747 C CA . VAL A 1 97 ? -1.177 -9.447 5.002 1.00 96.81 97 VAL A CA 1
ATOM 748 C C . VAL A 1 97 ? -2.593 -9.297 5.554 1.00 96.81 97 VAL A C 1
ATOM 750 O O . VAL A 1 97 ? -2.768 -8.888 6.701 1.00 96.81 97 VAL A O 1
ATOM 753 N N . THR A 1 98 ? -3.627 -9.640 4.779 1.00 94.94 98 THR A N 1
ATOM 754 C CA . THR A 1 98 ? -5.039 -9.439 5.150 1.00 94.94 98 THR A CA 1
ATOM 755 C C . THR A 1 98 ? -5.382 -10.069 6.495 1.00 94.94 98 THR A C 1
ATOM 757 O O . THR A 1 98 ? -6.020 -9.427 7.325 1.00 94.94 98 THR A O 1
ATOM 760 N N . SER A 1 99 ? -4.924 -11.296 6.758 1.00 92.88 99 SER A N 1
ATOM 761 C CA . SER A 1 99 ? -5.188 -11.991 8.026 1.00 92.88 99 SER A CA 1
ATOM 762 C C . SER A 1 99 ? -4.408 -11.427 9.215 1.00 92.88 99 SER A C 1
ATOM 764 O O . SER A 1 99 ? -4.825 -11.604 10.356 1.00 92.88 99 SER A O 1
ATOM 766 N N . ALA A 1 100 ? -3.269 -10.777 8.962 1.00 92.38 100 ALA A N 1
ATOM 767 C CA . ALA A 1 100 ? -2.453 -10.130 9.988 1.00 92.38 100 ALA A CA 1
ATOM 768 C C . ALA A 1 100 ? -2.898 -8.681 10.257 1.00 92.38 100 ALA A C 1
ATOM 770 O O . ALA A 1 100 ? -2.570 -8.110 11.300 1.00 92.38 100 ALA A O 1
ATOM 771 N N . MET A 1 101 ? -3.658 -8.081 9.336 1.00 93.50 101 MET A N 1
ATOM 772 C CA . MET A 1 101 ? -4.123 -6.708 9.443 1.00 93.50 101 MET A CA 1
ATOM 773 C C . MET A 1 101 ? -5.224 -6.581 10.497 1.00 93.50 101 MET A C 1
ATOM 775 O O . MET A 1 101 ? -6.325 -7.116 10.368 1.00 93.50 101 MET A O 1
ATOM 779 N N . VAL A 1 102 ? -4.953 -5.804 11.544 1.00 91.38 102 VAL A N 1
ATOM 780 C CA . VAL A 1 102 ? -5.955 -5.515 12.571 1.00 91.38 102 VAL A CA 1
ATOM 781 C C . VAL A 1 102 ? -6.986 -4.535 12.017 1.00 91.38 102 VAL A C 1
ATOM 783 O O . VAL A 1 102 ? -6.672 -3.380 11.724 1.00 91.38 102 VAL A O 1
ATOM 786 N N . VAL A 1 103 ? -8.238 -4.987 11.947 1.00 90.94 103 VAL A N 1
ATOM 787 C CA . VAL A 1 103 ? -9.400 -4.176 11.572 1.00 90.94 103 VAL A CA 1
ATOM 788 C C . VAL A 1 103 ? -10.346 -4.078 12.766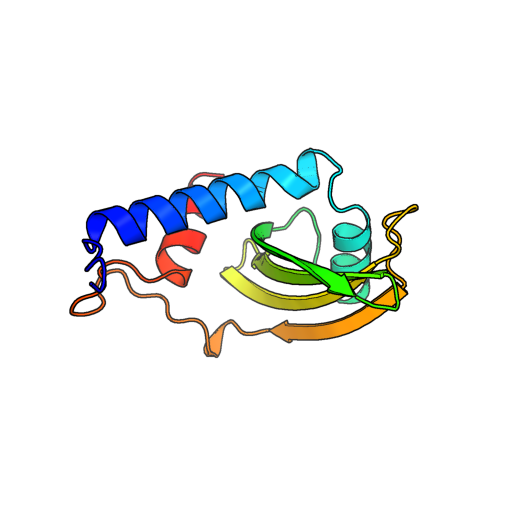 1.00 90.94 103 VAL A C 1
ATOM 790 O O . VAL A 1 103 ? -11.187 -4.937 13.010 1.00 90.94 103 VAL A O 1
ATOM 793 N N . SER A 1 104 ? -10.202 -3.007 13.539 1.00 90.19 104 SER A N 1
ATOM 794 C CA . SER A 1 104 ? -11.064 -2.690 14.677 1.00 90.19 104 SER A CA 1
ATOM 795 C C . SER A 1 104 ? -11.411 -1.205 14.724 1.00 90.19 104 SER A C 1
ATOM 797 O O . SER A 1 104 ? -10.546 -0.341 14.546 1.00 90.19 104 SER A O 1
ATOM 799 N N . ALA A 1 105 ? -12.685 -0.921 15.001 1.00 85.75 105 ALA A N 1
ATOM 800 C CA . ALA A 1 105 ? -13.183 0.426 15.262 1.00 85.75 105 ALA A CA 1
ATOM 801 C C . ALA A 1 105 ? -12.781 0.941 16.656 1.00 85.75 105 ALA A C 1
ATOM 803 O O . ALA A 1 105 ? -12.742 2.149 16.864 1.00 85.75 105 ALA A O 1
ATOM 804 N N . ASN A 1 106 ? -12.494 0.028 17.595 1.00 84.25 106 ASN A N 1
ATOM 805 C CA . ASN A 1 106 ? -12.287 0.319 19.013 1.00 84.25 106 ASN A CA 1
ATOM 806 C C . ASN A 1 106 ? -11.120 -0.508 19.579 1.00 84.25 106 ASN A C 1
ATOM 808 O O . ASN A 1 106 ? -11.316 -1.546 20.213 1.00 84.25 106 ASN A O 1
ATOM 812 N N . LEU A 1 107 ? -9.892 -0.040 19.379 1.00 80.62 107 LEU A N 1
ATOM 813 C CA . LEU A 1 107 ? -8.717 -0.504 20.111 1.00 80.62 107 LEU A CA 1
ATOM 814 C C . LEU A 1 107 ? -8.583 0.294 21.409 1.00 80.62 107 LEU A C 1
ATOM 816 O O . LEU A 1 107 ? -8.514 1.528 21.399 1.00 80.62 107 LEU A O 1
ATOM 820 N N . LYS A 1 108 ? -8.535 -0.409 22.546 1.00 74.00 108 LYS A N 1
ATOM 821 C CA . LYS A 1 108 ? -8.355 0.226 23.859 1.00 74.00 108 LYS A CA 1
ATOM 822 C C . LYS A 1 108 ? -7.091 1.097 23.845 1.00 74.00 108 LYS A C 1
ATOM 824 O O . LYS A 1 108 ? -6.008 0.631 23.495 1.00 74.00 108 LYS A O 1
ATOM 829 N N . GLY A 1 109 ? -7.251 2.373 24.193 1.00 72.12 109 GLY A N 1
ATOM 830 C CA . GLY A 1 109 ? -6.160 3.352 24.249 1.00 72.12 109 GLY A CA 1
ATOM 831 C C . GLY A 1 109 ? -5.658 3.893 22.902 1.00 72.12 109 GLY A C 1
ATOM 832 O O . GLY A 1 109 ? -4.811 4.773 22.926 1.00 72.12 109 GLY A O 1
ATOM 833 N N . HIS A 1 110 ? -6.172 3.418 21.759 1.00 67.62 110 HIS A N 1
ATOM 834 C CA . HIS A 1 110 ? -5.677 3.793 20.421 1.00 67.62 110 HIS A CA 1
ATOM 835 C C . HIS A 1 110 ? -6.788 4.199 19.434 1.00 67.62 110 HIS A C 1
ATOM 837 O O . HIS A 1 110 ? -6.499 4.756 18.381 1.00 67.62 110 HIS A O 1
ATOM 843 N N . GLY A 1 111 ? -8.064 3.955 19.757 1.00 83.69 111 GLY A N 1
ATOM 844 C CA . GLY A 1 111 ? -9.187 4.316 18.887 1.00 83.69 111 GLY A CA 1
ATOM 845 C C . GLY A 1 111 ? -9.307 3.391 17.671 1.00 83.69 111 GLY A C 1
ATOM 846 O O . GLY A 1 111 ? -9.244 2.171 17.815 1.00 83.69 111 GLY A O 1
ATOM 847 N N . LYS A 1 112 ? -9.517 3.950 16.475 1.00 88.44 112 LYS A N 1
ATOM 848 C CA . LYS A 1 112 ? -9.643 3.168 15.235 1.00 88.44 112 LYS A CA 1
ATOM 849 C C . LYS A 1 112 ? -8.274 2.657 14.779 1.00 88.44 112 LYS A C 1
ATOM 851 O O . LYS A 1 112 ? -7.315 3.417 14.703 1.00 88.44 112 LYS A O 1
ATOM 856 N N . SER A 1 113 ? -8.202 1.377 14.429 1.00 91.81 113 SER A N 1
ATOM 857 C CA . SER A 1 113 ? -7.014 0.780 13.800 1.00 91.81 113 SER A CA 1
ATOM 858 C C . SER A 1 113 ? -6.735 1.356 12.405 1.00 91.81 113 SER A C 1
ATOM 860 O O . SER A 1 113 ? -7.657 1.809 11.723 1.00 91.81 113 SER A O 1
ATOM 862 N N . PHE A 1 114 ? -5.484 1.248 11.945 1.00 92.62 114 PHE A N 1
ATOM 863 C CA . PHE A 1 114 ? -5.101 1.578 10.566 1.00 92.62 114 PHE A CA 1
ATOM 864 C C . PHE A 1 114 ? -5.962 0.833 9.539 1.00 92.62 114 PHE A C 1
ATOM 866 O O . PHE A 1 114 ? -6.534 1.470 8.659 1.00 92.62 114 PHE A O 1
ATOM 873 N N . GLY A 1 115 ? -6.127 -0.488 9.691 1.00 92.00 115 GLY A N 1
ATOM 874 C CA . GLY A 1 115 ? -6.937 -1.294 8.776 1.00 92.00 115 GLY A CA 1
ATOM 875 C C . GLY A 1 115 ? -8.387 -0.808 8.702 1.00 92.00 115 GLY A C 1
ATOM 876 O O . GLY A 1 115 ? -8.951 -0.700 7.618 1.00 92.00 115 GLY A O 1
ATOM 877 N N . TYR A 1 116 ? -8.974 -0.411 9.836 1.00 93.94 116 TYR A N 1
ATOM 878 C CA . TYR A 1 116 ? -10.315 0.179 9.853 1.00 93.94 116 TYR A CA 1
ATOM 879 C C . TYR A 1 116 ? -10.380 1.519 9.104 1.00 93.94 116 TYR A C 1
ATOM 881 O O . TYR A 1 116 ? -11.309 1.745 8.330 1.00 93.94 116 TYR A O 1
ATOM 889 N N . LEU A 1 117 ? -9.408 2.410 9.320 1.00 93.62 117 LEU A N 1
ATOM 890 C CA . LEU A 1 117 ? -9.347 3.710 8.643 1.00 93.62 117 LEU A CA 1
ATOM 891 C C . LEU A 1 117 ? -9.127 3.554 7.132 1.00 93.62 117 LEU A C 1
ATOM 893 O O . LEU A 1 117 ? -9.771 4.248 6.349 1.00 93.62 117 LEU A O 1
ATOM 897 N N . ALA A 1 118 ? -8.284 2.607 6.722 1.00 93.94 118 ALA A N 1
ATOM 898 C CA . ALA A 1 118 ? -8.032 2.283 5.322 1.00 93.94 118 ALA A CA 1
ATOM 899 C C . ALA A 1 118 ? -9.300 1.766 4.623 1.00 93.94 118 ALA A C 1
ATOM 901 O O . ALA A 1 118 ? -9.655 2.256 3.553 1.00 93.94 118 ALA A O 1
ATOM 902 N N . LEU A 1 119 ? -10.044 0.851 5.255 1.00 93.94 119 LEU A N 1
ATOM 903 C CA . LEU A 1 119 ? -11.331 0.384 4.725 1.00 93.94 119 LEU A CA 1
ATOM 904 C C . LEU A 1 119 ? -12.381 1.494 4.667 1.00 93.94 119 LEU A C 1
ATOM 906 O O . LEU A 1 119 ? -13.212 1.500 3.763 1.00 93.94 119 LEU A O 1
ATOM 910 N N . GLN A 1 120 ? -12.366 2.427 5.622 1.00 93.31 120 GLN A N 1
ATOM 911 C CA . GLN A 1 120 ? -13.252 3.586 5.582 1.00 93.31 120 GLN A CA 1
ATOM 912 C C . GLN A 1 120 ? -12.924 4.470 4.367 1.00 93.31 120 GLN A C 1
ATOM 914 O O . GLN A 1 120 ? -13.813 4.767 3.579 1.00 93.31 120 GLN A O 1
ATOM 919 N N . ALA A 1 121 ? -11.645 4.782 4.148 1.00 91.19 121 ALA A N 1
ATOM 920 C CA . ALA A 1 121 ? -11.205 5.577 3.002 1.00 91.19 121 ALA A CA 1
ATOM 921 C C . ALA A 1 121 ? -11.495 4.915 1.639 1.00 91.19 121 ALA A C 1
ATOM 923 O O . ALA A 1 121 ? -11.662 5.625 0.649 1.00 91.19 121 ALA A O 1
ATOM 924 N N . LEU A 1 122 ? -11.565 3.578 1.588 1.00 91.00 122 LEU A N 1
ATOM 925 C CA . LEU A 1 122 ? -11.899 2.819 0.380 1.00 91.00 122 LEU A CA 1
ATOM 926 C C . LEU A 1 122 ? -13.390 2.935 0.046 1.00 91.00 122 LEU A C 1
ATOM 928 O O . LEU A 1 122 ? -13.752 2.973 -1.122 1.00 91.00 122 LEU A O 1
ATOM 932 N N . LYS A 1 123 ? -14.257 2.991 1.064 1.00 89.25 123 LYS A N 1
ATOM 933 C CA . LYS A 1 123 ? -15.704 3.198 0.882 1.00 89.25 123 LYS A CA 1
ATOM 934 C C . LYS A 1 123 ? -16.036 4.617 0.429 1.00 89.25 123 LYS A C 1
ATOM 936 O O . LYS A 1 123 ? -17.030 4.806 -0.260 1.00 89.25 123 LYS A O 1
ATOM 941 N N . ASP A 1 124 ? -15.204 5.578 0.820 1.00 81.25 124 ASP A N 1
ATOM 942 C CA . ASP A 1 124 ? -15.333 6.990 0.456 1.00 81.25 124 ASP A CA 1
ATOM 943 C C . ASP A 1 124 ? -14.626 7.323 -0.886 1.00 81.25 124 ASP A C 1
ATOM 945 O O . ASP A 1 124 ? -14.470 8.498 -1.224 1.00 81.25 124 ASP A O 1
ATOM 949 N N . ALA A 1 125 ? -14.130 6.314 -1.621 1.00 69.38 125 ALA A N 1
ATOM 950 C CA . ALA A 1 125 ? -13.387 6.446 -2.881 1.00 69.38 125 ALA A CA 1
ATOM 951 C C . ALA A 1 125 ? -14.263 6.255 -4.120 1.00 69.38 125 ALA A C 1
ATOM 953 O O . ALA A 1 125 ? -14.026 7.026 -5.075 1.00 69.38 125 ALA A O 1
#

Foldseek 3Di:
DDPPDALVVVLVVLLVQQVVQQCCVVVVNQPQVCVVCVVVVHHPVFWGWRHWDWDDDPQAIWIWGWIAGVVGWIWTWI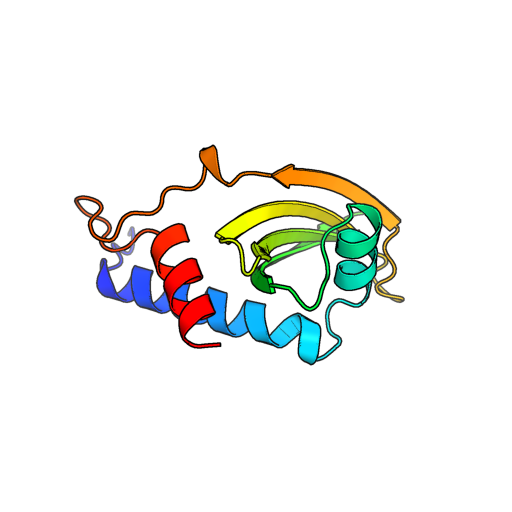FHAHNPPSHTDGTPDIDTCSVVADADCDDVRNGGGSSVSRVVVGVVD

pLDDT: mean 89.19, std 9.68, range [38.75, 97.44]

Sequence (125 aa):
MSLQRSVAQQIEEVVAEIQRAKTLPAAGACPWLMNLLTQHGVAPDSGMLVRLSSTPDQGGDLFAGIWLTKDQRFFEFSIIADRNSNELIEVEAFQDVTSAMVVSANLKGHGKSFGYLALQALKDA

Radius of gyration: 15.27 Å; chains: 1; bounding box: 38×27×41 Å

Organism: NCBI:txid2795029